Protein AF-A0A225DIJ4-F1 (afdb_monomer)

Mean predicted aligned error: 9.99 Å

Structure (mmCIF, N/CA/C/O backbone):
data_AF-A0A225DIJ4-F1
#
_entry.id   AF-A0A225DIJ4-F1
#
loop_
_atom_site.group_PDB
_atom_site.id
_atom_site.type_symbol
_atom_site.label_atom_id
_atom_site.label_alt_id
_atom_site.label_comp_id
_atom_site.label_asym_id
_atom_site.label_entity_id
_atom_site.label_seq_id
_atom_site.pdbx_PDB_ins_code
_atom_site.Cartn_x
_atom_site.Cartn_y
_atom_site.Cartn_z
_atom_site.occupancy
_atom_site.B_iso_or_equiv
_atom_site.auth_seq_id
_atom_site.auth_comp_id
_atom_site.auth_asym_id
_atom_site.auth_atom_id
_atom_site.pdbx_PDB_model_num
ATOM 1 N N . MET A 1 1 ? -0.115 8.334 0.241 1.00 69.38 1 MET A N 1
ATOM 2 C CA . MET A 1 1 ? -0.322 7.768 -1.121 1.00 69.38 1 MET A CA 1
ATOM 3 C C . MET A 1 1 ? 0.561 8.383 -2.209 1.00 69.38 1 MET A C 1
ATOM 5 O O . MET A 1 1 ? 1.193 7.617 -2.922 1.00 69.38 1 MET A O 1
ATOM 9 N N . THR A 1 2 ? 0.659 9.712 -2.349 1.00 70.44 2 THR A N 1
ATOM 10 C CA . THR A 1 2 ? 1.468 10.355 -3.415 1.00 70.44 2 THR A CA 1
ATOM 11 C C . THR A 1 2 ? 2.933 9.894 -3.438 1.00 70.44 2 THR A C 1
ATOM 13 O O . THR A 1 2 ? 3.443 9.556 -4.499 1.00 70.44 2 THR A O 1
ATOM 16 N N . PHE A 1 3 ? 3.570 9.762 -2.268 1.00 78.56 3 PHE A N 1
ATOM 17 C CA . PHE A 1 3 ? 4.936 9.230 -2.146 1.00 78.56 3 PHE A CA 1
ATOM 18 C C . PHE A 1 3 ? 5.094 7.787 -2.645 1.00 78.56 3 PHE A C 1
ATOM 20 O O . PHE A 1 3 ? 6.152 7.402 -3.120 1.00 78.56 3 PHE A O 1
ATOM 27 N N . GLY A 1 4 ? 4.051 6.960 -2.545 1.00 75.00 4 GLY A N 1
ATOM 28 C CA . GLY A 1 4 ? 4.129 5.573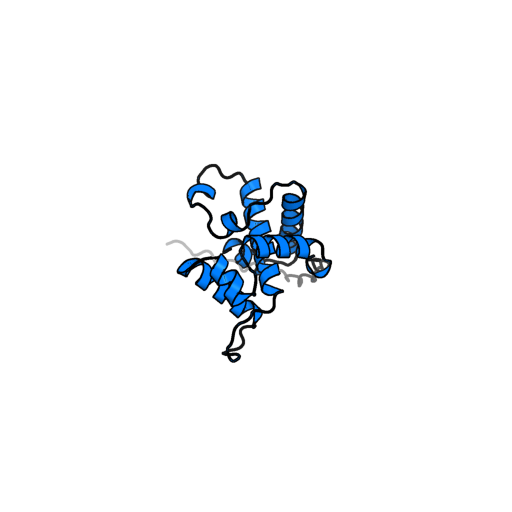 -3.003 1.00 75.00 4 GLY A CA 1
ATOM 29 C C . GLY A 1 4 ? 4.162 5.458 -4.521 1.00 75.00 4 GLY A C 1
ATOM 30 O O . GLY A 1 4 ? 4.883 4.622 -5.062 1.00 75.00 4 GLY A O 1
ATOM 31 N N . MET A 1 5 ? 3.414 6.341 -5.191 1.00 81.00 5 MET A N 1
ATOM 32 C CA . MET A 1 5 ? 3.376 6.439 -6.649 1.00 81.00 5 MET A CA 1
ATOM 33 C C . MET A 1 5 ? 4.689 6.963 -7.224 1.00 81.00 5 MET A C 1
ATOM 35 O O . MET A 1 5 ? 5.120 6.467 -8.257 1.00 81.00 5 MET A O 1
ATOM 39 N N . SER A 1 6 ? 5.356 7.916 -6.562 1.00 80.69 6 SER A N 1
ATOM 40 C CA . SER A 1 6 ? 6.659 8.400 -7.035 1.00 80.69 6 SER A CA 1
ATOM 41 C C . SER A 1 6 ? 7.716 7.297 -7.009 1.00 80.69 6 SER A C 1
ATOM 43 O O . SER A 1 6 ? 8.488 7.182 -7.951 1.00 80.69 6 SER A O 1
ATOM 45 N N . VAL A 1 7 ? 7.698 6.423 -5.995 1.00 84.06 7 VAL A N 1
ATOM 46 C CA . VAL A 1 7 ? 8.644 5.298 -5.915 1.00 84.06 7 VAL A CA 1
ATOM 47 C C . VAL A 1 7 ? 8.419 4.273 -7.036 1.00 84.06 7 VAL A C 1
ATOM 49 O O . VAL A 1 7 ? 9.374 3.634 -7.454 1.00 84.06 7 VAL A O 1
ATOM 52 N N . LEU A 1 8 ? 7.208 4.136 -7.597 1.00 86.38 8 LEU A N 1
ATOM 53 C CA . LEU A 1 8 ? 6.994 3.260 -8.764 1.00 86.38 8 LEU A CA 1
ATOM 54 C C . LEU A 1 8 ? 7.766 3.711 -10.013 1.00 86.38 8 LEU A C 1
ATOM 56 O O . LEU A 1 8 ? 8.046 2.883 -10.876 1.00 86.38 8 LEU A O 1
ATOM 60 N N . ALA A 1 9 ? 8.085 5.003 -10.121 1.00 86.31 9 ALA A N 1
ATOM 61 C CA . ALA A 1 9 ? 8.862 5.549 -11.231 1.00 86.31 9 ALA A CA 1
ATOM 62 C C . ALA A 1 9 ? 10.381 5.383 -11.036 1.00 86.31 9 ALA A C 1
ATOM 64 O O . ALA A 1 9 ? 11.154 5.688 -11.943 1.00 86.31 9 ALA A O 1
ATOM 65 N N . GLU A 1 10 ? 10.813 4.909 -9.866 1.00 88.25 10 GLU A N 1
ATOM 66 C CA . GLU A 1 10 ? 12.220 4.711 -9.542 1.00 88.25 10 GLU A CA 1
ATOM 67 C C . GLU A 1 10 ? 12.754 3.379 -10.073 1.00 88.25 10 GLU A C 1
ATOM 69 O O . GLU A 1 10 ? 12.011 2.464 -10.436 1.00 88.25 10 GLU A O 1
ATOM 74 N N . THR A 1 11 ? 14.079 3.242 -10.058 1.00 87.88 11 THR A N 1
ATOM 75 C CA . THR A 1 11 ? 14.750 1.981 -10.406 1.00 87.88 11 THR A CA 1
ATOM 76 C C . THR A 1 11 ? 14.284 0.815 -9.526 1.00 87.88 11 THR A C 1
ATOM 78 O O . THR A 1 11 ? 13.954 0.994 -8.350 1.00 87.88 11 THR A O 1
ATOM 81 N N . GLU A 1 12 ? 14.336 -0.412 -10.056 1.00 88.19 12 GLU A N 1
ATOM 82 C CA . GLU A 1 12 ? 13.977 -1.628 -9.307 1.00 88.19 12 GLU A CA 1
ATOM 83 C C . GLU A 1 12 ? 14.753 -1.772 -7.989 1.00 88.19 12 GLU A C 1
ATOM 85 O O . GLU A 1 12 ? 14.212 -2.267 -7.002 1.00 88.19 12 GLU A O 1
ATOM 90 N N . LEU A 1 13 ? 16.006 -1.301 -7.951 1.00 87.81 13 LEU A N 1
ATOM 91 C CA . LEU A 1 13 ? 16.837 -1.288 -6.747 1.00 87.81 13 LEU A CA 1
ATOM 92 C C . LEU A 1 13 ? 16.225 -0.407 -5.648 1.00 87.81 13 LEU A C 1
ATOM 94 O O . LEU A 1 13 ? 16.124 -0.830 -4.497 1.00 87.81 13 LEU A O 1
ATOM 98 N N . ILE A 1 14 ? 15.790 0.803 -6.005 1.00 88.69 14 ILE A N 1
ATOM 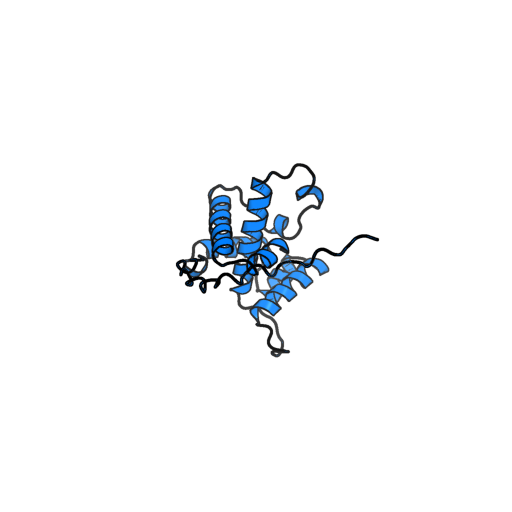99 C CA . ILE A 1 14 ? 15.166 1.742 -5.066 1.00 88.69 14 ILE A CA 1
ATOM 100 C C . ILE A 1 14 ? 13.814 1.196 -4.598 1.00 88.69 14 ILE A C 1
ATOM 102 O O . ILE A 1 14 ? 13.508 1.258 -3.406 1.00 88.69 14 ILE A O 1
ATOM 106 N N . GLN A 1 15 ? 13.020 0.615 -5.499 1.00 92.38 15 GLN A N 1
ATOM 107 C CA . GLN A 1 15 ? 11.747 -0.017 -5.136 1.00 92.38 15 GLN A CA 1
ATOM 108 C C . GLN A 1 15 ? 11.953 -1.198 -4.172 1.00 92.38 15 GLN A C 1
ATOM 110 O O . GLN A 1 15 ? 11.253 -1.313 -3.162 1.00 92.38 15 GLN A O 1
ATOM 115 N N . ALA A 1 16 ? 12.953 -2.047 -4.433 1.00 91.69 16 ALA A N 1
ATOM 116 C CA . ALA A 1 16 ? 13.297 -3.175 -3.572 1.00 91.69 16 ALA A CA 1
ATOM 117 C C . ALA A 1 16 ? 13.778 -2.736 -2.181 1.00 91.69 16 ALA A C 1
ATOM 119 O O . ALA A 1 16 ? 13.421 -3.368 -1.184 1.00 91.69 16 ALA A O 1
ATOM 120 N N . GLU A 1 17 ? 14.529 -1.636 -2.082 1.00 91.31 17 GLU A N 1
ATOM 121 C CA . GLU A 1 17 ? 14.937 -1.094 -0.783 1.00 91.31 17 GLU A CA 1
ATOM 122 C C . GLU A 1 17 ? 13.733 -0.588 0.026 1.00 91.31 17 GLU A C 1
ATOM 124 O O . GLU A 1 17 ? 13.615 -0.888 1.216 1.00 91.31 17 GLU A O 1
ATOM 129 N N . HIS A 1 18 ? 12.773 0.086 -0.613 1.00 92.69 18 HIS A N 1
ATOM 130 C CA . HIS A 1 18 ? 11.531 0.492 0.052 1.00 92.69 18 HIS A CA 1
ATOM 131 C C . HIS A 1 18 ? 10.676 -0.715 0.483 1.00 92.69 18 HIS A C 1
ATOM 133 O O . HIS A 1 18 ? 10.105 -0.695 1.577 1.00 92.69 18 HIS A O 1
ATOM 139 N N . ASP A 1 19 ? 10.624 -1.798 -0.306 1.00 93.56 19 ASP A N 1
ATOM 140 C CA . ASP A 1 19 ? 9.983 -3.061 0.101 1.00 93.56 19 ASP A CA 1
ATOM 141 C C . ASP A 1 19 ? 10.661 -3.660 1.349 1.00 93.56 19 ASP A C 1
ATOM 143 O O . ASP A 1 19 ? 9.983 -4.050 2.309 1.00 93.56 19 ASP A O 1
ATOM 147 N N . ARG A 1 20 ? 12.001 -3.667 1.387 1.00 93.75 20 ARG A N 1
ATOM 148 C CA . ARG A 1 20 ? 12.788 -4.137 2.538 1.00 93.75 20 ARG A CA 1
ATOM 149 C C . ARG A 1 20 ? 12.516 -3.300 3.790 1.00 93.75 20 ARG A C 1
ATOM 151 O O . ARG A 1 20 ? 12.257 -3.870 4.855 1.00 93.75 20 ARG A O 1
ATOM 158 N N . LEU A 1 21 ? 12.546 -1.972 3.669 1.00 93.56 21 LEU A N 1
ATOM 159 C CA . LEU A 1 21 ? 12.304 -1.036 4.770 1.00 93.56 21 LEU A CA 1
ATOM 160 C C . LEU A 1 21 ? 10.880 -1.154 5.312 1.00 93.56 21 LEU A C 1
ATOM 162 O O . LEU A 1 21 ? 10.701 -1.277 6.522 1.00 93.56 21 LEU A O 1
ATOM 166 N N . CYS A 1 22 ? 9.867 -1.221 4.444 1.00 95.06 22 CYS A N 1
ATOM 167 C CA . CYS A 1 22 ? 8.477 -1.388 4.867 1.00 95.06 22 CYS A CA 1
ATOM 168 C C . CYS A 1 22 ? 8.311 -2.621 5.768 1.00 95.06 22 CYS A C 1
ATOM 170 O O . CYS A 1 22 ? 7.698 -2.554 6.835 1.00 95.06 22 CYS A O 1
ATOM 172 N N . ARG A 1 23 ? 8.906 -3.755 5.378 1.00 94.06 23 ARG A N 1
ATOM 173 C CA . ARG A 1 23 ? 8.861 -4.994 6.172 1.00 94.06 23 ARG A CA 1
ATOM 174 C C . ARG A 1 23 ? 9.588 -4.852 7.501 1.00 94.06 23 ARG A C 1
ATOM 176 O O . ARG A 1 23 ? 9.154 -5.449 8.484 1.00 94.06 23 ARG A O 1
ATOM 183 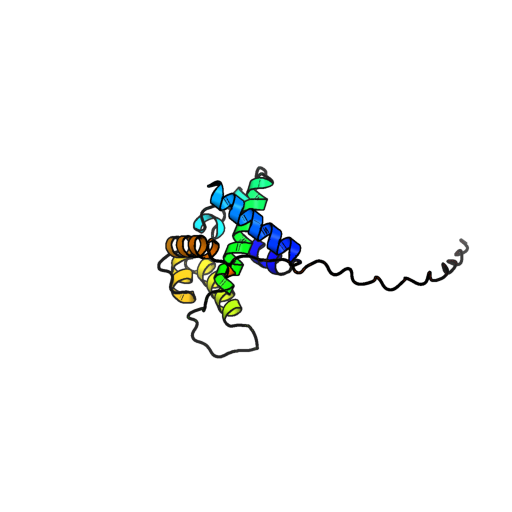N N . LEU A 1 24 ? 10.692 -4.109 7.531 1.00 92.88 24 LEU A N 1
ATOM 184 C CA . LEU A 1 24 ? 11.428 -3.834 8.759 1.00 92.88 24 LEU A CA 1
ATOM 185 C C . LEU A 1 24 ? 10.560 -3.042 9.743 1.00 92.88 24 LEU A C 1
ATOM 187 O O . LEU A 1 24 ? 10.409 -3.475 10.883 1.00 92.88 24 LEU A O 1
ATOM 191 N N . PHE A 1 25 ? 9.923 -1.959 9.290 1.00 92.56 25 PHE A N 1
ATOM 192 C CA . PHE A 1 25 ? 9.038 -1.142 10.124 1.00 92.56 25 PHE A CA 1
ATOM 193 C C . PHE A 1 25 ? 7.835 -1.931 10.650 1.00 92.56 25 PHE A C 1
ATOM 195 O O . PHE A 1 25 ? 7.550 -1.879 11.847 1.00 92.56 25 PHE A O 1
ATOM 202 N N . VAL A 1 26 ? 7.184 -2.734 9.800 1.00 91.94 26 VAL A N 1
ATOM 203 C CA . VAL A 1 26 ? 6.077 -3.615 10.220 1.00 91.94 26 VAL A CA 1
ATOM 204 C C . VAL A 1 26 ? 6.541 -4.615 11.283 1.00 91.94 26 VAL A C 1
ATOM 206 O O . VAL A 1 26 ? 5.890 -4.760 12.314 1.00 91.94 26 VAL A O 1
ATOM 209 N N . LYS A 1 27 ? 7.691 -5.274 11.084 1.00 92.25 27 LYS A N 1
ATOM 210 C CA . LYS A 1 27 ? 8.238 -6.239 12.055 1.00 92.25 27 LYS A CA 1
ATOM 211 C C . LYS A 1 27 ? 8.627 -5.603 13.388 1.00 92.25 27 LYS A C 1
ATOM 213 O O . LYS A 1 27 ? 8.505 -6.255 14.417 1.00 92.25 27 LYS A O 1
ATOM 218 N N . GLN A 1 28 ? 9.107 -4.363 13.369 1.00 91.94 28 GLN A N 1
ATOM 219 C CA . GLN A 1 28 ? 9.488 -3.621 14.572 1.00 91.94 28 GLN A CA 1
ATOM 220 C C . GLN A 1 28 ? 8.288 -3.012 15.313 1.00 91.94 28 GLN A C 1
ATOM 222 O O . GLN A 1 28 ? 8.485 -2.396 16.355 1.00 91.94 28 GLN A O 1
ATOM 227 N N . GLY A 1 29 ? 7.062 -3.136 14.786 1.00 88.62 29 GLY A N 1
ATOM 228 C CA . GLY A 1 29 ? 5.890 -2.457 15.347 1.00 88.62 29 GLY A CA 1
ATOM 229 C C . GLY A 1 29 ? 5.930 -0.934 15.176 1.00 88.62 29 GLY A C 1
ATOM 230 O O . GLY A 1 29 ? 5.233 -0.220 15.885 1.00 88.62 29 GLY A O 1
ATOM 231 N N . LYS A 1 30 ? 6.751 -0.441 14.241 1.00 88.69 30 LYS A N 1
ATOM 232 C CA . LYS A 1 30 ? 6.922 0.982 13.908 1.00 88.69 30 LYS A CA 1
ATOM 233 C C . LYS A 1 30 ? 6.156 1.398 12.646 1.00 88.69 30 LYS A C 1
ATOM 235 O O . LYS A 1 30 ? 6.308 2.519 12.170 1.00 88.69 30 LYS A O 1
ATOM 240 N N . ALA A 1 31 ? 5.383 0.485 12.060 1.00 88.88 31 ALA A N 1
ATOM 241 C CA . ALA A 1 31 ? 4.509 0.814 10.944 1.00 88.88 31 ALA A CA 1
ATOM 242 C C . ALA A 1 31 ? 3.427 1.809 11.386 1.00 88.88 31 ALA A C 1
ATOM 244 O O . ALA A 1 31 ? 2.916 1.745 12.504 1.00 88.88 31 ALA A O 1
ATOM 245 N N . VAL A 1 32 ? 3.090 2.729 10.490 1.00 89.62 32 VAL A N 1
ATOM 246 C CA . VAL A 1 32 ? 2.039 3.720 10.701 1.00 89.62 32 VAL A CA 1
ATOM 247 C C . VAL A 1 32 ? 0.727 3.078 10.274 1.00 89.62 32 VAL A C 1
ATOM 249 O O . VAL A 1 32 ? 0.677 2.404 9.247 1.00 89.62 32 VAL A O 1
ATOM 252 N N . ARG A 1 33 ? -0.342 3.291 11.049 1.00 91.69 33 ARG A N 1
ATOM 253 C CA . ARG A 1 33 ? -1.672 2.789 10.684 1.00 91.69 33 ARG A CA 1
ATOM 254 C C . ARG A 1 33 ? -2.077 3.319 9.312 1.00 91.69 33 ARG A C 1
ATOM 256 O O . ARG A 1 33 ? -1.911 4.507 9.029 1.00 91.69 33 ARG A O 1
ATOM 263 N N . LEU A 1 34 ? -2.657 2.465 8.477 1.00 93.62 34 LEU A N 1
ATOM 264 C CA . LEU A 1 34 ? -3.044 2.841 7.122 1.00 93.62 34 LEU A CA 1
ATOM 265 C C . LEU A 1 34 ? -4.033 4.014 7.103 1.00 93.62 34 LEU A C 1
ATOM 267 O O . LEU A 1 34 ? -3.914 4.892 6.253 1.00 93.62 34 LEU A O 1
ATOM 271 N N . SER A 1 35 ? -4.954 4.084 8.065 1.00 91.50 35 SER A N 1
ATOM 272 C CA . SER A 1 35 ? -5.871 5.220 8.220 1.00 91.50 35 SER A CA 1
ATOM 273 C C . SER A 1 35 ? -5.139 6.564 8.352 1.00 91.50 35 SER A C 1
ATOM 275 O O . SER A 1 35 ? -5.554 7.550 7.746 1.00 91.50 35 SER A O 1
ATOM 277 N N . VAL A 1 36 ? -4.002 6.589 9.055 1.00 89.19 36 VAL A N 1
ATOM 278 C CA . VAL A 1 36 ? -3.136 7.772 9.189 1.00 89.19 36 VAL A CA 1
ATOM 279 C C . VAL A 1 36 ? -2.373 8.052 7.889 1.00 89.19 36 VAL A C 1
ATOM 281 O O . VAL A 1 36 ? -2.226 9.204 7.502 1.00 89.19 36 VAL A O 1
ATOM 284 N N . LEU A 1 37 ? -1.917 7.023 7.166 1.00 88.56 37 LEU A N 1
ATOM 285 C CA . LEU A 1 37 ? -1.236 7.196 5.869 1.00 88.56 37 LEU A CA 1
ATOM 286 C C . LEU A 1 37 ? -2.162 7.707 4.751 1.00 88.56 37 LEU A C 1
ATOM 288 O O . LEU A 1 37 ? -1.694 8.354 3.805 1.00 88.56 37 LEU A O 1
ATOM 292 N N . LEU A 1 38 ? -3.451 7.366 4.819 1.00 90.44 38 LEU A N 1
ATOM 293 C CA . LEU A 1 38 ? -4.475 7.792 3.865 1.00 90.44 38 LEU A CA 1
ATOM 294 C C . LEU A 1 38 ? -4.960 9.220 4.143 1.00 90.44 38 LEU A C 1
ATOM 296 O O . LEU A 1 38 ? -5.192 9.975 3.197 1.00 90.44 38 LEU A O 1
ATOM 300 N N . THR A 1 39 ? -5.020 9.613 5.416 1.00 86.56 39 THR A N 1
ATOM 301 C CA . THR A 1 39 ? -5.370 10.973 5.848 1.00 86.56 39 THR A CA 1
ATOM 302 C C . THR A 1 39 ? -4.254 11.547 6.723 1.00 86.56 39 THR A C 1
ATOM 304 O O . THR A 1 39 ? -4.437 11.693 7.933 1.00 86.56 39 THR A O 1
ATOM 307 N N . PRO A 1 40 ? -3.072 11.834 6.150 1.00 75.94 40 PRO A N 1
ATOM 308 C CA . PRO A 1 40 ? -1.976 12.350 6.945 1.00 75.94 40 PRO A CA 1
ATOM 309 C C . PRO A 1 40 ? -2.318 13.754 7.441 1.00 75.94 40 PRO A C 1
ATOM 311 O O . PRO A 1 40 ? -2.736 14.614 6.663 1.00 75.94 40 PRO A O 1
ATOM 314 N N . ASP A 1 41 ? -2.125 13.973 8.738 1.00 76.12 41 ASP A N 1
ATOM 315 C CA . ASP A 1 41 ? -2.148 15.308 9.329 1.00 76.12 41 ASP A CA 1
ATOM 316 C C . ASP A 1 41 ? -1.096 16.177 8.610 1.00 76.12 41 ASP A C 1
ATOM 318 O O . ASP A 1 41 ? 0.039 15.717 8.443 1.00 76.12 41 ASP A O 1
ATOM 322 N N . PRO A 1 42 ? -1.419 17.406 8.164 1.00 70.62 42 PRO A N 1
ATOM 323 C CA . PRO A 1 42 ? -0.422 18.340 7.642 1.00 70.62 42 PRO A CA 1
ATOM 324 C C . PRO A 1 42 ? 0.807 18.483 8.556 1.00 70.62 42 PRO A C 1
ATOM 326 O O . PRO A 1 42 ? 1.933 18.539 8.060 1.00 70.62 42 PRO A O 1
ATOM 329 N N . GLY A 1 43 ? 0.602 18.435 9.877 1.00 70.62 43 GLY A N 1
ATOM 330 C CA . GLY A 1 43 ? 1.652 18.486 10.894 1.00 70.62 43 GLY A CA 1
ATOM 331 C C . GLY A 1 43 ? 2.563 17.255 10.935 1.00 70.62 43 GLY A C 1
ATOM 332 O O . GLY A 1 43 ? 3.674 17.338 11.453 1.00 70.62 43 GLY A O 1
ATOM 333 N N . LEU A 1 44 ? 2.156 16.123 10.341 1.00 70.25 44 LEU A N 1
ATOM 334 C CA . LEU A 1 44 ? 2.984 14.912 10.241 1.00 70.25 44 LEU A CA 1
ATOM 335 C C . LEU A 1 44 ? 4.279 15.163 9.449 1.00 70.25 44 LEU A C 1
ATOM 337 O O . LEU A 1 44 ? 5.274 14.470 9.657 1.00 70.25 44 LEU A O 1
ATOM 341 N N . PHE A 1 45 ? 4.258 16.156 8.555 1.00 69.25 45 PHE A N 1
ATOM 342 C CA . PHE A 1 45 ? 5.378 16.552 7.699 1.00 69.25 45 PHE A CA 1
ATOM 343 C C . PHE A 1 45 ? 5.986 17.903 8.093 1.00 69.25 45 PHE A C 1
ATOM 345 O O . PHE A 1 45 ? 6.866 18.411 7.395 1.00 69.25 45 PHE A O 1
ATOM 352 N N . GLU A 1 46 ? 5.511 18.509 9.183 1.00 65.50 46 GLU A N 1
ATOM 353 C CA . GLU A 1 46 ? 6.071 19.758 9.679 1.00 65.50 46 GLU A CA 1
ATOM 354 C C . GLU A 1 46 ? 7.403 19.539 10.410 1.00 65.50 46 GLU A C 1
ATOM 356 O O . GLU A 1 46 ? 7.822 18.429 10.747 1.00 65.50 46 GLU A O 1
ATOM 361 N N . LYS A 1 47 ? 8.100 20.659 10.611 1.00 47.78 47 LYS A N 1
ATOM 362 C CA . LYS A 1 47 ? 9.458 20.787 11.144 1.00 47.78 47 LYS A CA 1
ATOM 363 C C . LYS A 1 47 ? 9.628 20.001 12.457 1.00 47.78 47 LYS A C 1
ATOM 365 O O . LYS A 1 47 ? 9.332 20.509 13.533 1.00 47.78 47 LYS A O 1
ATOM 370 N N . GLY A 1 48 ? 10.127 18.770 12.358 1.00 55.28 48 GLY A N 1
ATOM 371 C CA . GLY A 1 48 ? 10.264 17.844 13.489 1.00 55.28 48 GLY A CA 1
ATOM 372 C C . GLY A 1 48 ? 10.093 16.367 13.123 1.00 55.28 48 GLY A C 1
ATOM 373 O O . GLY A 1 48 ? 10.488 15.507 13.909 1.00 55.28 48 GLY A O 1
ATOM 374 N N . SER A 1 49 ? 9.565 16.053 11.934 1.00 64.94 49 SER A N 1
ATOM 375 C CA . SER A 1 49 ? 9.559 14.684 11.407 1.00 64.94 49 SER A CA 1
ATOM 376 C C . SER A 1 49 ? 10.990 14.148 11.280 1.00 64.94 49 SER A C 1
ATOM 378 O O . SER A 1 49 ? 11.815 14.743 10.586 1.00 64.94 49 SER A O 1
ATOM 380 N N . THR A 1 50 ? 11.297 13.031 11.942 1.00 74.88 50 THR A N 1
ATOM 381 C CA . THR A 1 50 ? 12.609 12.383 11.821 1.00 74.88 50 THR A CA 1
ATOM 382 C C . THR A 1 50 ? 12.769 11.740 10.443 1.00 74.88 50 THR A C 1
ATOM 384 O O . THR A 1 50 ? 11.793 11.271 9.851 1.00 74.88 50 THR A O 1
ATOM 387 N N . ASP A 1 51 ? 14.008 11.645 9.953 1.00 81.06 51 ASP A N 1
ATOM 388 C CA . ASP A 1 51 ? 14.321 10.929 8.705 1.00 81.06 51 ASP A CA 1
ATOM 389 C C . ASP A 1 51 ? 13.796 9.483 8.731 1.00 81.06 51 ASP A C 1
ATOM 391 O O . ASP A 1 51 ? 13.330 8.957 7.720 1.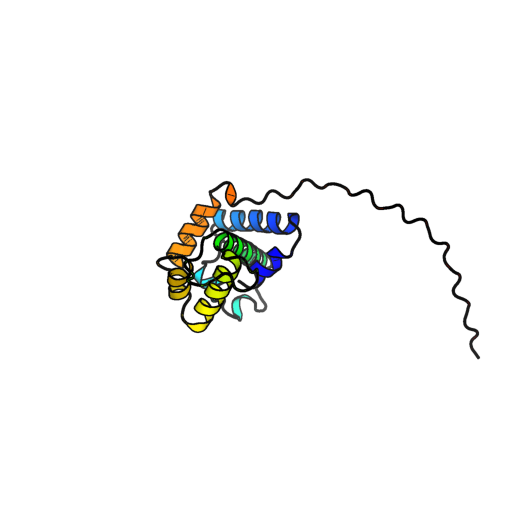00 81.06 51 ASP A O 1
ATOM 395 N N . GLU A 1 52 ? 13.803 8.851 9.911 1.00 82.81 52 GLU A N 1
ATOM 396 C CA . GLU A 1 52 ? 13.251 7.512 10.126 1.00 82.81 52 GLU A CA 1
ATOM 397 C C . GLU A 1 52 ? 11.733 7.464 9.889 1.00 82.81 52 GLU A C 1
ATOM 399 O O . GLU A 1 52 ? 11.255 6.570 9.187 1.00 82.81 52 GLU A O 1
ATOM 404 N N . LEU A 1 53 ? 10.973 8.428 10.428 1.00 82.19 53 LEU A N 1
ATOM 405 C CA . LEU A 1 53 ? 9.524 8.503 10.225 1.00 82.19 53 LEU A CA 1
ATOM 406 C C . LEU A 1 53 ? 9.199 8.695 8.742 1.00 82.19 53 LEU A C 1
ATOM 408 O O . LEU A 1 53 ? 8.357 7.980 8.196 1.00 82.19 53 LEU A O 1
ATOM 412 N N . MET A 1 54 ? 9.903 9.612 8.077 1.00 84.25 54 MET A N 1
ATOM 413 C CA . MET A 1 54 ? 9.708 9.878 6.652 1.00 84.25 54 MET A CA 1
ATOM 414 C C . MET A 1 54 ? 10.046 8.662 5.792 1.00 84.25 54 MET A C 1
ATOM 416 O O . MET A 1 54 ? 9.249 8.282 4.932 1.00 84.25 54 MET A O 1
ATOM 420 N N . SER A 1 55 ? 11.167 7.993 6.067 1.00 85.62 55 SER A N 1
ATOM 421 C CA . SER A 1 55 ? 11.540 6.745 5.396 1.00 85.62 55 SER A CA 1
ATOM 422 C C . SER A 1 55 ? 10.463 5.667 5.572 1.00 85.62 55 SER A C 1
ATOM 424 O O . SER A 1 55 ? 10.052 5.028 4.600 1.00 85.62 55 SER A O 1
ATOM 426 N N . GLY A 1 56 ? 9.923 5.523 6.786 1.00 88.62 56 GLY A N 1
ATOM 427 C CA . GLY A 1 56 ? 8.826 4.605 7.076 1.00 88.62 56 GLY A CA 1
ATOM 428 C C . GLY A 1 56 ? 7.542 4.935 6.317 1.00 88.62 56 GLY A C 1
ATOM 429 O O . GLY A 1 56 ? 6.908 4.024 5.781 1.00 88.62 56 GLY A O 1
ATOM 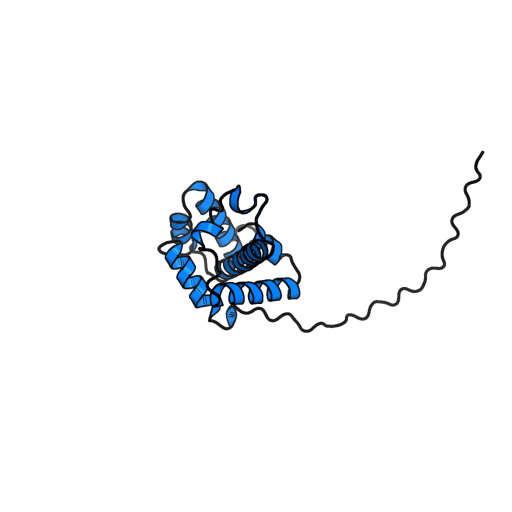430 N N . VAL A 1 57 ? 7.163 6.212 6.232 1.00 88.94 57 VAL A N 1
ATOM 431 C CA . VAL A 1 57 ? 5.966 6.670 5.506 1.00 88.94 57 VAL A CA 1
ATOM 432 C C . VAL A 1 57 ? 6.099 6.440 4.001 1.00 88.94 57 VAL A C 1
ATOM 434 O O . VAL A 1 57 ? 5.151 5.957 3.373 1.00 88.94 57 VAL A O 1
ATOM 437 N N . VAL A 1 58 ? 7.257 6.747 3.411 1.00 89.94 58 VAL A N 1
ATOM 438 C CA . VAL A 1 58 ? 7.505 6.547 1.973 1.00 89.94 58 VAL A CA 1
ATOM 439 C C . VAL A 1 58 ? 7.527 5.054 1.638 1.00 89.94 58 VAL A C 1
ATOM 441 O O . VAL A 1 58 ? 6.824 4.623 0.722 1.00 89.94 58 VAL A O 1
ATOM 444 N N . ALA A 1 59 ? 8.242 4.244 2.425 1.00 92.88 59 ALA A N 1
ATOM 445 C CA . ALA A 1 59 ? 8.315 2.796 2.238 1.00 92.88 59 ALA A CA 1
ATOM 446 C C . ALA A 1 59 ? 6.938 2.121 2.336 1.00 92.88 59 ALA A C 1
ATOM 448 O O . ALA A 1 59 ? 6.569 1.321 1.472 1.00 92.88 59 ALA A O 1
ATOM 449 N N . GLN A 1 60 ? 6.142 2.477 3.349 1.00 93.94 60 GLN A N 1
ATOM 450 C CA . GLN A 1 60 ? 4.783 1.949 3.508 1.00 93.94 60 GLN A CA 1
ATOM 451 C C . GLN A 1 60 ? 3.844 2.434 2.402 1.00 93.94 60 GLN A C 1
ATOM 453 O O . GLN A 1 60 ? 3.085 1.634 1.857 1.00 93.94 60 GLN A O 1
ATOM 458 N N . SER A 1 61 ? 3.937 3.711 2.007 1.00 93.12 61 SER A N 1
ATOM 459 C CA . SER A 1 61 ? 3.155 4.259 0.891 1.00 93.12 61 SER A CA 1
ATOM 460 C C . SER A 1 61 ? 3.432 3.515 -0.417 1.00 93.12 61 SER A C 1
ATOM 462 O O . SER A 1 61 ? 2.503 3.223 -1.165 1.00 93.12 61 SER A O 1
ATOM 464 N N . HIS A 1 62 ? 4.693 3.189 -0.704 1.00 94.69 62 HIS A N 1
ATOM 465 C CA . HIS A 1 62 ? 5.050 2.398 -1.880 1.00 94.69 62 HIS A CA 1
ATOM 466 C C . HIS A 1 62 ? 4.499 0.969 -1.794 1.00 94.69 62 HIS A C 1
ATOM 468 O O . HIS A 1 62 ? 3.902 0.464 -2.746 1.00 94.69 62 HIS A O 1
ATOM 474 N N . SER A 1 63 ? 4.638 0.331 -0.629 1.00 95.81 63 SER A N 1
ATOM 475 C CA . SER A 1 63 ? 4.147 -1.029 -0.413 1.00 95.81 63 SER A CA 1
ATOM 476 C C . SER A 1 63 ? 2.631 -1.149 -0.589 1.00 95.81 63 SER A C 1
ATOM 478 O O . SER A 1 63 ? 2.171 -2.077 -1.257 1.00 95.81 63 SER A O 1
ATOM 480 N N . ILE A 1 64 ? 1.851 -0.206 -0.047 1.00 95.69 64 ILE A N 1
ATOM 481 C CA . ILE A 1 64 ? 0.391 -0.247 -0.178 1.00 95.69 64 ILE A CA 1
ATOM 482 C C . ILE A 1 64 ? -0.054 0.007 -1.620 1.00 95.69 64 ILE A C 1
ATOM 484 O O . ILE A 1 64 ? -0.950 -0.671 -2.111 1.00 95.69 64 ILE A O 1
ATOM 488 N N . VAL A 1 65 ? 0.614 0.913 -2.340 1.00 95.50 65 VAL A N 1
ATOM 489 C CA . VAL A 1 65 ? 0.354 1.146 -3.767 1.00 95.50 65 VAL A CA 1
ATOM 490 C C . VAL A 1 65 ? 0.558 -0.143 -4.568 1.00 95.50 65 VAL A C 1
ATOM 492 O O . VAL A 1 65 ? -0.324 -0.531 -5.332 1.00 95.50 65 VAL A O 1
ATOM 495 N N . ARG A 1 66 ? 1.665 -0.860 -4.343 1.00 96.00 66 ARG A N 1
ATOM 496 C CA . ARG A 1 66 ? 1.910 -2.158 -4.993 1.00 96.00 66 ARG A CA 1
ATOM 497 C C . ARG A 1 66 ? 0.864 -3.206 -4.630 1.00 96.00 66 ARG A C 1
ATOM 499 O O . ARG A 1 66 ? 0.438 -3.964 -5.496 1.00 96.00 66 ARG A O 1
ATOM 506 N N . PHE A 1 67 ? 0.447 -3.250 -3.367 1.00 96.81 67 PHE A N 1
ATOM 507 C CA . PHE A 1 67 ? -0.601 -4.164 -2.927 1.00 96.81 67 PHE A CA 1
ATOM 508 C C . PHE A 1 67 ? -1.920 -3.917 -3.662 1.00 96.81 67 PHE A C 1
ATOM 510 O O . PHE A 1 67 ? -2.518 -4.879 -4.142 1.00 96.81 67 PHE A O 1
ATOM 517 N N . LEU A 1 68 ? -2.338 -2.653 -3.792 1.00 95.94 68 LEU A N 1
ATOM 518 C CA . LEU A 1 68 ? -3.559 -2.271 -4.505 1.00 95.94 68 LEU A CA 1
ATOM 519 C C . LEU A 1 68 ? -3.471 -2.592 -6.002 1.00 95.94 68 LEU A C 1
ATOM 521 O O . LEU A 1 68 ? -4.418 -3.141 -6.553 1.00 95.94 68 LEU A O 1
ATOM 525 N N . LEU A 1 69 ? -2.323 -2.342 -6.640 1.00 94.81 69 LEU A N 1
ATOM 526 C CA . LEU A 1 69 ? -2.100 -2.700 -8.048 1.00 94.81 69 LEU A CA 1
ATOM 527 C C . LEU A 1 69 ? -2.140 -4.215 -8.299 1.00 94.81 69 LEU A C 1
ATOM 529 O O . LEU A 1 69 ? -2.520 -4.652 -9.385 1.00 94.81 69 LEU A O 1
ATOM 533 N N . ALA A 1 70 ? -1.773 -5.016 -7.298 1.00 94.81 70 ALA A N 1
ATOM 534 C CA . ALA A 1 70 ? -1.876 -6.471 -7.351 1.00 94.81 70 ALA A CA 1
ATOM 535 C C . ALA A 1 70 ? -3.309 -6.994 -7.123 1.00 94.81 70 ALA A C 1
ATOM 537 O O . ALA A 1 70 ? -3.544 -8.190 -7.302 1.00 94.81 70 ALA A O 1
ATOM 538 N N . GLN A 1 71 ? -4.257 -6.144 -6.711 1.00 94.19 71 GLN A N 1
ATOM 539 C CA . GLN A 1 71 ? -5.660 -6.532 -6.570 1.00 94.19 71 GLN A CA 1
ATOM 540 C C . GLN A 1 71 ? -6.406 -6.407 -7.899 1.00 94.19 71 GLN A C 1
ATOM 542 O O . GLN A 1 71 ? -6.048 -5.618 -8.770 1.00 94.19 71 GLN A O 1
ATOM 547 N N . THR A 1 72 ? -7.494 -7.166 -8.034 1.00 92.56 72 THR A N 1
ATOM 548 C CA . THR A 1 72 ? -8.454 -6.979 -9.127 1.00 92.56 72 THR A CA 1
ATOM 549 C C . THR A 1 72 ? -9.545 -6.014 -8.667 1.00 92.56 72 THR A C 1
ATOM 551 O O . THR A 1 72 ? -10.283 -6.353 -7.742 1.00 92.56 72 THR A O 1
ATOM 554 N N . PRO A 1 73 ? -9.667 -4.819 -9.265 1.00 93.25 73 PRO A N 1
ATOM 555 C CA . PRO A 1 73 ? -10.696 -3.876 -8.861 1.00 93.25 73 PRO A CA 1
ATOM 556 C C . PRO A 1 73 ? -12.075 -4.276 -9.401 1.00 93.25 73 PRO A C 1
ATOM 558 O O . PRO A 1 73 ? -12.215 -4.736 -10.533 1.00 93.25 73 PRO A O 1
ATOM 561 N N . HIS A 1 74 ? -13.116 -4.032 -8.611 1.00 92.19 74 HIS A N 1
ATOM 562 C CA . HIS A 1 74 ? -14.525 -4.266 -8.933 1.00 92.19 74 HIS A CA 1
ATOM 563 C C . HIS A 1 74 ? -15.137 -3.090 -9.711 1.00 92.19 74 HIS A C 1
ATOM 565 O O . HIS A 1 74 ? -16.233 -2.616 -9.417 1.00 92.19 74 HIS A O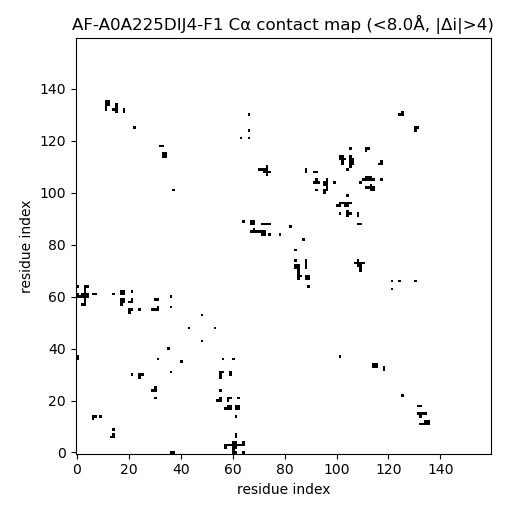 1
ATOM 571 N N . LEU A 1 75 ? -14.418 -2.586 -10.713 1.00 84.81 75 LEU A N 1
ATOM 572 C CA . LEU A 1 75 ? -14.901 -1.486 -11.540 1.00 84.81 75 LEU A CA 1
ATOM 573 C C . LEU A 1 75 ? -15.686 -2.023 -12.735 1.00 84.81 75 LEU A C 1
ATOM 575 O O . LEU A 1 75 ? -15.169 -2.778 -13.556 1.00 84.81 75 LEU A O 1
ATOM 579 N N . SER A 1 76 ? -16.933 -1.575 -12.868 1.00 70.25 76 SER A N 1
ATOM 580 C CA . SER A 1 76 ? -17.722 -1.796 -14.080 1.00 70.25 76 SER A CA 1
ATOM 581 C C . SER A 1 76 ? -17.337 -0.745 -15.120 1.00 70.25 76 SER A C 1
ATOM 583 O O . SER A 1 76 ? -17.589 0.441 -14.929 1.00 70.25 76 SER A O 1
ATOM 585 N N . GLY A 1 77 ? -16.705 -1.148 -16.221 1.00 65.81 77 GLY A N 1
ATOM 586 C CA . GLY A 1 77 ? -16.473 -0.237 -17.341 1.00 65.81 77 GLY A CA 1
ATOM 587 C C . GLY A 1 77 ? -15.529 -0.789 -18.398 1.00 65.81 77 GLY A C 1
ATOM 588 O O . GLY A 1 77 ? -14.475 -1.331 -18.064 1.00 65.81 77 GLY A O 1
ATOM 589 N N . SER A 1 78 ? -15.905 -0.584 -19.662 1.00 58.03 78 SER A N 1
ATOM 590 C CA . SER A 1 78 ? -15.125 -0.956 -20.845 1.00 58.03 78 SER A CA 1
ATOM 591 C C . SER A 1 78 ? -13.708 -0.380 -20.801 1.00 58.03 78 SER A C 1
ATOM 593 O O . SER A 1 78 ? -13.464 0.656 -20.178 1.00 58.03 78 SER A O 1
ATOM 595 N N . ASP A 1 79 ? -12.779 -1.082 -21.443 1.00 64.50 79 ASP A N 1
ATOM 596 C CA . ASP A 1 79 ? -11.366 -0.730 -21.539 1.00 64.50 79 ASP A CA 1
ATOM 597 C C . ASP A 1 79 ? -11.191 0.557 -22.367 1.00 64.50 79 ASP A C 1
ATOM 599 O O . ASP A 1 79 ? -11.045 0.544 -23.588 1.00 64.50 79 ASP A O 1
ATOM 603 N N . ASN A 1 80 ? -11.327 1.705 -21.705 1.00 58.00 80 ASN A N 1
ATOM 604 C CA . ASN A 1 80 ? -11.271 3.016 -22.338 1.00 58.00 80 ASN A CA 1
ATOM 605 C C . ASN A 1 80 ? -9.817 3.509 -22.365 1.00 58.00 80 ASN A C 1
ATOM 607 O O . ASN A 1 80 ? -9.391 4.245 -21.478 1.00 58.00 80 ASN A O 1
ATOM 611 N N . GLY A 1 81 ? -9.066 3.122 -23.399 1.00 62.69 81 GLY A N 1
ATOM 612 C CA . GLY A 1 81 ? -7.840 3.832 -23.789 1.00 62.69 81 GLY A CA 1
ATOM 613 C C . GLY A 1 81 ? -6.509 3.271 -23.280 1.00 62.69 81 GLY A C 1
ATOM 614 O O . GLY A 1 81 ? -5.551 4.030 -23.178 1.00 62.69 81 GLY A O 1
ATOM 615 N N . GLY A 1 82 ? -6.418 1.968 -22.989 1.00 76.50 82 GLY A N 1
ATOM 616 C CA . GLY A 1 82 ? -5.134 1.290 -22.744 1.00 76.50 82 GLY A CA 1
ATOM 617 C C . GLY A 1 82 ? -4.540 1.475 -21.343 1.00 76.50 82 GLY A C 1
ATOM 618 O O . GLY A 1 82 ? -3.390 1.106 -21.117 1.00 76.50 82 GLY A O 1
ATOM 619 N N . ILE A 1 83 ? -5.308 2.025 -20.397 1.00 82.75 83 ILE A N 1
ATOM 620 C CA . ILE A 1 83 ? -4.938 2.066 -18.977 1.00 82.75 83 ILE A CA 1
ATOM 621 C C . ILE A 1 83 ? -5.341 0.736 -18.341 1.00 82.75 83 ILE A C 1
ATOM 623 O O . ILE A 1 83 ? -6.501 0.333 -18.446 1.00 82.75 83 ILE A O 1
ATOM 627 N N . SER A 1 84 ? -4.410 0.077 -17.646 1.00 88.38 84 SER A N 1
ATOM 628 C CA . SER A 1 84 ? -4.685 -1.230 -17.050 1.00 88.38 84 SER A CA 1
ATOM 629 C C . SER A 1 84 ? -5.847 -1.167 -16.041 1.00 88.38 84 SER A C 1
ATOM 631 O O . SER A 1 84 ? -6.048 -0.138 -15.379 1.00 88.38 84 SER A O 1
ATOM 633 N N . PRO A 1 85 ? -6.619 -2.259 -15.865 1.00 89.31 85 PRO A N 1
ATOM 634 C CA . PRO A 1 85 ? -7.668 -2.312 -14.851 1.00 89.31 85 PRO A CA 1
ATOM 635 C C . PRO A 1 85 ? -7.158 -1.944 -13.453 1.00 89.31 85 PRO A C 1
ATOM 637 O O . PRO A 1 85 ? -7.819 -1.176 -12.758 1.00 89.31 85 PRO A O 1
ATOM 640 N N . SER A 1 86 ? -5.968 -2.417 -13.073 1.00 91.06 86 SER A N 1
ATOM 641 C CA . SER A 1 86 ? -5.327 -2.113 -11.788 1.00 91.06 86 SER A CA 1
ATOM 642 C C . SER A 1 86 ? -5.057 -0.618 -11.599 1.00 91.06 86 SER A C 1
ATOM 644 O O . SER A 1 86 ? -5.379 -0.070 -10.544 1.00 91.06 86 SER A O 1
ATOM 646 N N . ASP A 1 87 ? -4.538 0.067 -12.622 1.00 90.81 87 ASP A N 1
ATOM 647 C CA . ASP A 1 87 ? -4.285 1.513 -12.556 1.00 90.81 87 ASP A CA 1
ATOM 648 C C . ASP A 1 87 ? -5.595 2.297 -12.417 1.00 90.81 87 ASP A C 1
ATOM 650 O O . ASP A 1 87 ? -5.697 3.217 -11.602 1.00 90.81 87 ASP A O 1
ATOM 654 N N . ARG A 1 88 ? -6.640 1.892 -13.153 1.00 91.19 88 ARG A N 1
ATOM 655 C CA . ARG A 1 88 ? -7.989 2.467 -13.013 1.00 91.19 88 ARG A CA 1
ATOM 656 C C . ARG A 1 88 ? -8.535 2.267 -11.602 1.00 91.19 88 ARG A C 1
ATOM 658 O O . ARG A 1 88 ? -9.097 3.203 -11.037 1.00 91.19 88 ARG A O 1
ATOM 665 N N . GLY A 1 89 ? -8.344 1.076 -11.033 1.00 94.19 89 GLY A N 1
ATOM 666 C CA . GLY A 1 89 ? -8.676 0.761 -9.645 1.00 94.19 89 GLY A CA 1
ATOM 667 C C . GLY A 1 89 ? -7.996 1.714 -8.673 1.00 94.19 89 GLY A C 1
ATOM 668 O O . GLY A 1 89 ? -8.650 2.349 -7.848 1.00 94.19 89 GLY A O 1
ATOM 669 N N . LEU A 1 90 ? -6.682 1.879 -8.801 1.00 94.31 90 LEU A N 1
ATOM 670 C CA . LEU A 1 90 ? -5.920 2.752 -7.919 1.00 94.31 90 LEU A CA 1
ATOM 671 C C . LEU A 1 90 ? -6.381 4.212 -8.012 1.00 94.31 90 LEU A C 1
ATOM 673 O O . LEU A 1 90 ? -6.594 4.852 -6.983 1.00 94.31 90 LEU A O 1
ATOM 677 N N . LEU A 1 91 ? -6.589 4.727 -9.224 1.00 92.62 91 LEU A N 1
ATOM 678 C CA . LEU A 1 91 ? -7.084 6.089 -9.433 1.00 92.62 91 LEU A CA 1
ATOM 679 C C . LEU A 1 91 ? -8.496 6.283 -8.864 1.00 92.62 91 LEU A C 1
ATOM 681 O O . LEU A 1 91 ? -8.746 7.283 -8.190 1.00 92.62 91 LEU A O 1
ATOM 685 N N . ALA A 1 92 ? -9.398 5.319 -9.076 1.00 93.50 92 ALA A N 1
ATOM 686 C CA . ALA A 1 92 ? -10.750 5.352 -8.522 1.00 93.50 92 ALA A CA 1
ATOM 687 C C . ALA A 1 92 ? -10.734 5.338 -6.987 1.00 93.50 92 ALA A C 1
ATOM 689 O O . ALA A 1 92 ? -11.442 6.124 -6.361 1.00 93.50 92 ALA A O 1
ATOM 690 N N . PHE A 1 93 ? -9.878 4.513 -6.377 1.00 95.25 93 PHE A N 1
ATOM 691 C CA . PHE A 1 93 ? -9.714 4.462 -4.924 1.00 95.25 93 PHE A CA 1
ATOM 692 C C . PHE A 1 93 ? -9.220 5.797 -4.357 1.00 95.25 93 PHE A C 1
ATOM 694 O O . PHE A 1 93 ? -9.772 6.301 -3.379 1.00 95.25 93 PHE A O 1
ATOM 701 N N . LEU A 1 94 ? -8.218 6.411 -4.994 1.00 93.12 94 LEU A N 1
ATOM 702 C CA . LEU A 1 94 ? -7.686 7.709 -4.574 1.00 93.12 94 LEU A CA 1
ATOM 703 C C . LEU A 1 94 ? -8.710 8.840 -4.720 1.00 93.12 94 LEU A C 1
ATOM 705 O O . LEU A 1 94 ? -8.773 9.717 -3.858 1.00 93.12 94 LEU A O 1
ATOM 709 N N . ALA A 1 95 ? -9.496 8.834 -5.798 1.00 92.06 95 ALA A N 1
ATOM 710 C CA . ALA A 1 95 ? -10.553 9.815 -6.014 1.00 92.06 95 ALA A CA 1
ATOM 711 C C . ALA A 1 95 ? -11.701 9.634 -5.007 1.00 92.06 95 ALA A C 1
ATOM 713 O O . ALA A 1 95 ? -12.108 10.597 -4.359 1.00 92.06 95 ALA A O 1
ATOM 714 N N . GLY A 1 96 ? -12.182 8.400 -4.826 1.00 92.12 96 GLY A N 1
ATOM 715 C CA . GLY A 1 96 ? -13.257 8.073 -3.887 1.00 92.12 96 GLY A CA 1
ATOM 716 C C . GLY A 1 96 ? -12.887 8.408 -2.444 1.00 92.12 96 GLY A C 1
ATOM 717 O O . GLY A 1 96 ? -13.647 9.085 -1.750 1.00 92.12 96 GLY A O 1
ATOM 718 N N . GLY A 1 97 ? -11.680 8.027 -2.021 1.00 91.81 97 GLY A N 1
ATOM 719 C CA . GLY A 1 97 ? -11.200 8.253 -0.662 1.00 91.81 97 GLY A CA 1
ATOM 720 C C . GLY A 1 97 ? -11.113 9.726 -0.269 1.00 91.81 97 GLY A C 1
ATOM 721 O O . GLY A 1 97 ? -11.475 10.082 0.848 1.00 91.81 97 GLY A O 1
ATOM 722 N N . LYS A 1 98 ? -10.705 10.593 -1.206 1.00 88.50 98 LYS A N 1
ATOM 723 C CA . LYS A 1 98 ? -10.647 12.049 -0.994 1.00 88.50 98 LYS A CA 1
ATOM 724 C C . LYS A 1 98 ? -12.019 12.725 -1.012 1.00 88.50 98 LYS A C 1
ATOM 726 O O . LYS A 1 98 ? -12.197 13.723 -0.324 1.00 88.50 98 LYS A O 1
ATOM 731 N N . ASN A 1 99 ? -12.956 12.216 -1.813 1.00 88.88 99 ASN A N 1
ATOM 732 C CA . ASN A 1 99 ? -14.243 12.877 -2.056 1.00 88.88 99 ASN A CA 1
ATOM 733 C C . ASN A 1 99 ? -15.373 12.398 -1.134 1.00 88.88 99 ASN A C 1
ATOM 735 O O . ASN A 1 99 ? -16.348 13.119 -0.952 1.00 88.88 99 ASN A O 1
ATOM 739 N N . THR A 1 100 ? -15.276 11.184 -0.589 1.00 87.69 100 THR A N 1
ATOM 740 C CA . THR A 1 100 ? -16.330 10.577 0.244 1.00 87.69 100 THR A CA 1
ATOM 741 C C . THR A 1 100 ? -15.759 10.010 1.534 1.00 87.69 100 THR A C 1
ATOM 743 O O . THR A 1 100 ? -15.840 10.654 2.575 1.00 87.69 100 THR A O 1
ATOM 746 N N . SER A 1 101 ? -15.184 8.809 1.482 1.00 94.12 101 SER A N 1
ATOM 747 C CA . SER A 1 101 ? -14.458 8.213 2.600 1.00 94.12 101 SER A CA 1
ATOM 748 C C . SER A 1 101 ? -13.542 7.095 2.108 1.00 94.12 101 SER A C 1
ATOM 750 O O . SER A 1 101 ? -13.811 6.451 1.088 1.00 94.12 101 SER A O 1
ATOM 752 N N . TRP A 1 102 ? -12.467 6.831 2.849 1.00 95.75 102 TRP A N 1
ATOM 753 C CA . TRP A 1 102 ? -11.545 5.742 2.530 1.00 95.75 102 TRP A CA 1
ATOM 754 C C . TRP A 1 102 ? -12.175 4.353 2.699 1.00 95.75 102 TRP A C 1
ATOM 756 O O . TRP A 1 102 ? -11.870 3.468 1.904 1.00 95.75 102 TRP A O 1
ATOM 766 N N . ASP A 1 103 ? -13.081 4.166 3.664 1.00 96.56 103 ASP A N 1
ATOM 767 C CA . ASP A 1 103 ? -13.809 2.902 3.851 1.00 96.56 103 ASP A CA 1
ATOM 768 C C . ASP A 1 103 ? -14.748 2.616 2.674 1.00 96.56 103 ASP A C 1
ATOM 770 O O . ASP A 1 103 ? -14.746 1.514 2.122 1.00 96.56 103 ASP A O 1
ATOM 774 N N . THR A 1 104 ? -15.507 3.626 2.236 1.00 95.69 104 THR A N 1
ATOM 775 C CA . THR A 1 104 ? -16.378 3.526 1.057 1.00 95.69 104 THR A CA 1
ATOM 776 C C . THR A 1 104 ? -15.559 3.186 -0.184 1.00 95.69 104 THR A C 1
ATOM 778 O O . THR A 1 104 ? -15.891 2.238 -0.891 1.00 95.69 104 THR A O 1
ATOM 781 N N . ALA A 1 105 ? -14.445 3.888 -0.411 1.00 95.69 105 ALA A N 1
ATOM 782 C CA . ALA A 1 105 ? -13.575 3.627 -1.553 1.00 95.69 105 ALA A CA 1
ATOM 783 C C . ALA A 1 105 ? -12.953 2.220 -1.512 1.00 95.69 105 ALA A C 1
ATOM 785 O O . ALA A 1 105 ? -12.896 1.541 -2.537 1.00 95.69 105 ALA A O 1
ATOM 786 N N . ALA A 1 106 ? -12.511 1.755 -0.339 1.00 96.62 106 ALA A N 1
ATOM 787 C CA . ALA A 1 106 ? -11.964 0.409 -0.157 1.00 96.62 106 ALA A CA 1
ATOM 788 C C . ALA A 1 106 ? -13.000 -0.674 -0.502 1.00 96.62 106 ALA A C 1
ATOM 790 O O . ALA A 1 106 ? -12.679 -1.656 -1.180 1.00 96.62 106 ALA A O 1
ATOM 791 N N . LYS A 1 107 ? -14.252 -0.457 -0.090 1.00 96.12 107 LYS A N 1
ATOM 792 C CA . LYS A 1 107 ? -15.375 -1.354 -0.359 1.00 96.12 107 LYS A CA 1
ATOM 793 C C . LYS A 1 107 ? -15.794 -1.360 -1.819 1.00 96.12 107 LYS A C 1
ATOM 795 O O . LYS A 1 107 ? -15.923 -2.428 -2.410 1.00 96.12 107 LYS A O 1
ATOM 800 N N . GLU A 1 108 ? -16.018 -0.194 -2.405 1.00 94.56 108 GLU A N 1
ATOM 801 C CA . GLU A 1 108 ? -16.546 -0.085 -3.766 1.00 94.56 108 GLU A CA 1
ATOM 802 C C . GLU A 1 108 ? -15.523 -0.517 -4.816 1.00 94.56 108 GLU A C 1
ATOM 804 O O . GLU A 1 108 ? -15.882 -1.187 -5.781 1.00 94.56 108 GLU A O 1
ATOM 809 N N . VAL A 1 109 ? -14.245 -0.180 -4.620 1.00 96.06 109 VAL A N 1
ATOM 810 C CA . VAL A 1 109 ? -13.207 -0.460 -5.617 1.00 96.06 109 VAL A CA 1
ATOM 811 C C . VAL A 1 109 ? -12.624 -1.858 -5.465 1.00 96.06 109 VAL A C 1
ATOM 813 O O . VAL A 1 109 ? -12.348 -2.494 -6.474 1.00 96.06 109 VAL A O 1
ATOM 816 N N . TYR A 1 110 ? -12.431 -2.352 -4.241 1.00 96.44 110 TYR A N 1
ATOM 817 C CA . TYR A 1 110 ? -11.716 -3.614 -4.002 1.00 96.44 110 TYR A CA 1
ATOM 818 C C . TYR A 1 110 ? -12.489 -4.623 -3.145 1.00 96.44 110 TYR A C 1
ATOM 820 O O . TYR A 1 110 ? -12.011 -5.732 -2.924 1.00 96.44 110 TYR A O 1
ATOM 828 N N . GLY A 1 111 ? -13.682 -4.275 -2.656 1.00 96.00 111 GLY A N 1
ATOM 829 C CA . GLY A 1 111 ? -14.508 -5.176 -1.851 1.00 96.00 111 GLY A CA 1
ATOM 830 C C . GLY A 1 111 ? -14.063 -5.345 -0.396 1.00 96.00 111 GLY A C 1
ATOM 831 O O . GLY A 1 111 ? -14.583 -6.233 0.277 1.00 96.00 111 GLY A O 1
ATOM 832 N N . PHE A 1 112 ? -13.132 -4.529 0.109 1.00 97.19 112 PHE A N 1
ATOM 833 C CA . PHE A 1 112 ? -12.739 -4.583 1.522 1.00 97.19 112 PHE A CA 1
ATOM 834 C C . PHE A 1 112 ? -13.833 -3.999 2.417 1.00 97.19 112 PHE A C 1
ATOM 836 O O . PHE A 1 112 ? -14.497 -3.032 2.056 1.00 97.19 112 PHE A O 1
ATOM 843 N N . THR A 1 113 ? -14.025 -4.566 3.606 1.00 95.50 113 THR A N 1
ATOM 844 C CA . THR A 1 113 ? -15.111 -4.115 4.500 1.00 95.50 113 THR A CA 1
ATOM 845 C C . THR A 1 113 ? -14.836 -2.723 5.078 1.00 95.50 113 THR A C 1
ATOM 847 O O . THR A 1 113 ? -15.767 -1.948 5.294 1.00 95.50 113 THR A O 1
ATOM 850 N N . SER A 1 114 ? -13.561 -2.418 5.318 1.00 96.69 114 SER A N 1
ATOM 851 C CA . SER A 1 114 ? -13.059 -1.155 5.860 1.00 96.69 114 SER A CA 1
ATOM 852 C C . SER A 1 114 ? -11.569 -0.985 5.532 1.00 96.69 114 SER A C 1
ATOM 854 O O . SER A 1 114 ? -10.917 -1.908 5.035 1.00 96.69 114 SER A O 1
ATOM 856 N N . VAL A 1 115 ? -11.003 0.176 5.857 1.00 96.75 115 VAL A N 1
ATOM 857 C CA . VAL A 1 115 ? -9.560 0.450 5.817 1.00 96.75 115 VAL A CA 1
ATOM 858 C C . VAL A 1 115 ? -8.791 -0.484 6.755 1.00 96.75 115 VAL A C 1
ATOM 860 O O . VAL A 1 115 ? -7.690 -0.902 6.409 1.00 96.75 115 VAL A O 1
ATOM 863 N N . ASP A 1 116 ? -9.369 -0.863 7.897 1.00 97.00 116 ASP A N 1
ATOM 864 C CA . ASP A 1 116 ? -8.752 -1.825 8.821 1.00 97.00 116 ASP A CA 1
ATOM 865 C C . ASP A 1 116 ? -8.692 -3.241 8.221 1.00 97.00 116 ASP A C 1
ATOM 867 O O . ASP A 1 116 ? -7.681 -3.933 8.361 1.00 97.00 116 ASP A O 1
ATOM 871 N N . ASP A 1 117 ? -9.742 -3.671 7.510 1.00 97.81 117 ASP A N 1
ATOM 872 C CA . ASP A 1 117 ? -9.726 -4.938 6.764 1.00 97.81 117 ASP A CA 1
ATOM 873 C C . ASP A 1 117 ? -8.684 -4.886 5.637 1.00 97.81 117 ASP A C 1
ATOM 875 O O . ASP A 1 117 ? -7.853 -5.785 5.515 1.00 97.81 117 ASP A O 1
ATOM 879 N N . LEU A 1 118 ? -8.643 -3.788 4.876 1.00 97.88 118 LEU A N 1
ATOM 880 C CA . LEU A 1 118 ? -7.632 -3.558 3.841 1.00 97.88 118 LEU A CA 1
ATOM 881 C C . LEU A 1 118 ? -6.207 -3.635 4.423 1.00 97.88 118 LEU A C 1
ATOM 883 O O . LEU A 1 118 ? -5.352 -4.331 3.872 1.00 97.88 118 LEU A O 1
ATOM 887 N N . GLU A 1 119 ? -5.951 -2.976 5.556 1.00 97.56 119 GLU A N 1
ATOM 888 C CA . GLU A 1 119 ? -4.666 -3.012 6.259 1.00 97.56 119 GLU A CA 1
ATOM 889 C C . GLU A 1 119 ? -4.295 -4.440 6.679 1.00 97.56 119 GLU A C 1
ATOM 891 O O . GLU A 1 119 ? -3.180 -4.898 6.416 1.00 97.56 119 GLU A O 1
ATOM 896 N N . ALA A 1 120 ? -5.234 -5.188 7.264 1.00 97.38 120 ALA A N 1
ATOM 897 C CA . ALA A 1 120 ? -5.007 -6.576 7.653 1.00 97.38 120 ALA A CA 1
ATOM 898 C C . ALA A 1 120 ? -4.664 -7.465 6.443 1.00 97.38 120 ALA A C 1
ATOM 900 O O . ALA A 1 120 ? -3.748 -8.295 6.515 1.00 97.38 120 ALA A O 1
ATOM 901 N N . LYS A 1 121 ? -5.356 -7.277 5.311 1.00 97.81 121 LYS A N 1
ATOM 902 C CA . LYS A 1 121 ? -5.098 -8.005 4.058 1.00 97.81 121 LYS A CA 1
ATOM 903 C C . LYS A 1 121 ? -3.748 -7.639 3.452 1.00 97.81 121 LYS A C 1
ATOM 905 O O . LYS A 1 121 ? -3.028 -8.536 3.014 1.00 97.81 121 LYS A O 1
ATOM 910 N N . TRP A 1 122 ? -3.360 -6.368 3.491 1.00 97.38 122 TRP A N 1
ATOM 911 C CA . TRP A 1 122 ? -2.036 -5.916 3.065 1.00 97.38 122 TRP A CA 1
ATOM 912 C C . TRP A 1 122 ? -0.919 -6.532 3.920 1.00 97.38 122 TRP A C 1
ATOM 914 O O . TRP A 1 122 ? 0.026 -7.115 3.382 1.00 97.38 122 TRP A O 1
ATOM 924 N N . ILE A 1 123 ? -1.047 -6.499 5.250 1.00 96.25 123 ILE A N 1
ATOM 925 C CA .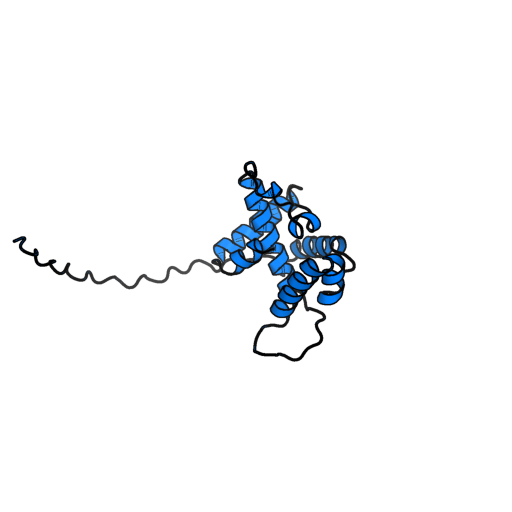 ILE A 1 123 ? -0.075 -7.113 6.170 1.00 96.25 123 ILE A CA 1
ATOM 926 C C . ILE A 1 123 ? 0.016 -8.630 5.941 1.00 96.25 123 ILE A C 1
ATOM 928 O O . ILE A 1 123 ? 1.105 -9.210 6.002 1.00 96.25 123 ILE A O 1
ATOM 932 N N . ALA A 1 124 ? -1.106 -9.294 5.657 1.00 96.62 124 ALA A N 1
ATOM 933 C CA . ALA A 1 124 ? -1.113 -10.705 5.283 1.00 96.62 124 ALA A CA 1
ATOM 934 C C . ALA A 1 124 ? -0.409 -10.940 3.935 1.00 96.62 124 ALA A C 1
ATOM 936 O O . ALA A 1 124 ? 0.415 -11.851 3.829 1.00 96.62 124 ALA A O 1
ATOM 937 N N . TRP A 1 125 ? -0.657 -10.093 2.934 1.00 96.38 125 TRP A N 1
ATOM 938 C CA . TRP A 1 125 ? -0.010 -10.161 1.622 1.00 96.38 125 TRP A CA 1
ATOM 939 C C . TRP A 1 125 ? 1.508 -9.991 1.708 1.00 96.38 125 TRP A C 1
ATOM 941 O O . TRP A 1 125 ? 2.233 -10.727 1.038 1.00 96.38 125 TRP A O 1
ATOM 951 N N . LEU A 1 126 ? 2.010 -9.134 2.604 1.00 95.25 126 LEU A N 1
ATOM 952 C CA . LEU A 1 126 ? 3.447 -9.009 2.873 1.00 95.25 126 LEU A CA 1
ATOM 953 C C . LEU A 1 126 ? 4.092 -10.334 3.311 1.00 95.25 126 LEU A C 1
ATOM 955 O O . LEU A 1 126 ? 5.300 -10.502 3.184 1.00 95.25 126 LEU A O 1
ATOM 959 N N . LYS A 1 127 ? 3.345 -11.321 3.804 1.00 93.44 127 LYS A N 1
ATOM 960 C CA . LYS A 1 127 ? 3.917 -12.633 4.157 1.00 93.44 127 LYS A CA 1
ATOM 961 C C . LYS A 1 127 ? 4.092 -13.550 2.942 1.00 93.44 127 LYS A C 1
ATOM 963 O O . LYS A 1 127 ? 4.790 -14.556 3.041 1.00 93.44 127 LYS A O 1
ATOM 968 N N . THR A 1 128 ? 3.502 -13.205 1.798 1.00 93.75 128 THR A N 1
ATOM 969 C CA . THR A 1 128 ? 3.529 -14.020 0.578 1.00 93.75 128 THR A CA 1
ATOM 970 C C . THR A 1 128 ? 4.793 -13.770 -0.257 1.00 93.75 128 THR A C 1
ATOM 972 O O . THR A 1 128 ? 5.321 -12.651 -0.249 1.00 93.75 128 THR A O 1
ATOM 975 N N . PRO A 1 129 ? 5.280 -14.767 -1.024 1.00 89.25 129 PRO A N 1
ATOM 976 C CA . PRO A 1 129 ? 6.423 -14.586 -1.922 1.00 89.25 129 PRO A CA 1
ATOM 977 C C . PRO A 1 129 ? 6.194 -13.511 -2.991 1.00 89.25 129 PRO A C 1
ATOM 979 O O . PRO A 1 129 ? 7.083 -12.699 -3.220 1.00 89.25 129 PRO A 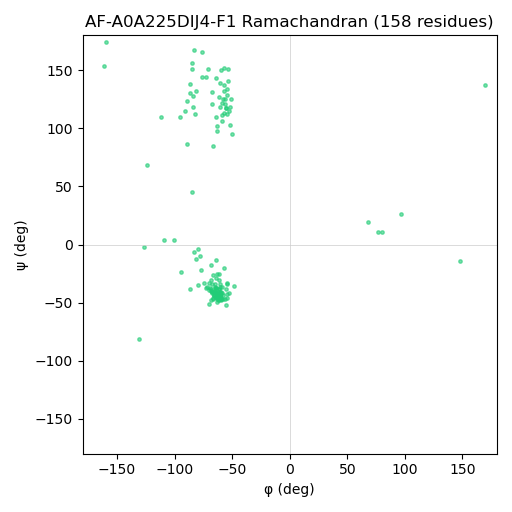O 1
ATOM 982 N N . GLY A 1 130 ? 4.990 -13.448 -3.576 1.00 87.00 130 GLY A N 1
ATOM 983 C CA . GLY A 1 130 ? 4.649 -12.499 -4.646 1.00 87.00 130 GLY A CA 1
ATOM 984 C C . GLY A 1 130 ? 4.689 -11.025 -4.232 1.00 87.00 130 GLY A C 1
ATOM 985 O O . GLY A 1 130 ? 4.710 -10.144 -5.083 1.00 87.00 130 GLY A O 1
ATOM 986 N N . SER A 1 131 ? 4.747 -10.738 -2.929 1.00 91.44 131 SER A N 1
ATOM 987 C CA . SER A 1 131 ? 4.924 -9.369 -2.443 1.00 91.44 131 SER A CA 1
ATOM 988 C C . SER A 1 131 ? 6.361 -8.853 -2.563 1.00 91.44 131 SER A C 1
ATOM 990 O O . SER A 1 131 ? 6.571 -7.639 -2.581 1.00 91.44 131 SER A O 1
ATOM 992 N N . ARG A 1 132 ? 7.358 -9.742 -2.640 1.00 92.38 132 ARG A N 1
ATOM 993 C CA . ARG A 1 132 ? 8.780 -9.380 -2.578 1.00 92.38 132 ARG A CA 1
ATOM 994 C C . ARG A 1 132 ? 9.280 -8.901 -3.930 1.00 92.38 132 ARG A C 1
ATOM 996 O O . ARG A 1 132 ? 9.089 -9.579 -4.934 1.00 92.38 132 ARG A O 1
ATOM 1003 N N . LEU A 1 133 ? 9.975 -7.770 -3.931 1.00 88.31 133 LEU A N 1
ATOM 1004 C CA . LEU A 1 133 ? 10.755 -7.350 -5.089 1.00 88.31 133 LEU A CA 1
ATOM 1005 C C . LEU A 1 133 ? 12.138 -7.977 -5.006 1.00 88.31 133 LEU A C 1
ATOM 1007 O O . LEU A 1 133 ? 12.797 -7.921 -3.969 1.00 88.31 133 LEU A O 1
ATOM 1011 N N . THR A 1 134 ? 12.559 -8.588 -6.104 1.00 81.38 134 THR A N 1
ATOM 1012 C CA . THR A 1 134 ? 13.941 -9.017 -6.297 1.00 81.38 134 THR A CA 1
ATOM 1013 C C . THR A 1 134 ? 14.486 -8.131 -7.404 1.00 81.38 134 THR A C 1
ATOM 1015 O O . THR A 1 134 ? 13.999 -8.257 -8.526 1.00 81.38 134 THR A O 1
ATOM 1018 N N . PRO A 1 135 ? 15.401 -7.194 -7.104 1.00 75.94 135 PRO A N 1
ATOM 1019 C CA . PRO A 1 135 ? 15.972 -6.356 -8.146 1.00 75.94 135 PRO A CA 1
ATOM 1020 C C . PRO A 1 135 ? 16.684 -7.261 -9.151 1.00 75.94 135 PRO A C 1
ATOM 1022 O O . PRO A 1 135 ? 17.338 -8.232 -8.746 1.00 75.94 135 PRO A O 1
ATOM 1025 N N . ALA A 1 136 ? 16.550 -6.970 -10.447 1.00 68.81 136 ALA A N 1
ATOM 1026 C CA . ALA A 1 136 ? 17.327 -7.680 -11.449 1.00 68.81 136 ALA A CA 1
ATOM 1027 C C . ALA A 1 136 ? 18.826 -7.602 -11.091 1.00 68.81 136 ALA A C 1
ATOM 1029 O O . ALA A 1 136 ? 19.292 -6.560 -10.610 1.00 68.81 136 ALA A O 1
ATOM 1030 N N . PRO A 1 137 ? 19.599 -8.688 -11.279 1.00 67.94 137 PRO A N 1
ATOM 1031 C CA . PRO A 1 137 ? 21.039 -8.630 -11.077 1.00 67.94 137 PRO A CA 1
ATOM 1032 C C . PRO A 1 137 ? 21.613 -7.504 -11.938 1.00 67.94 137 PRO A C 1
ATOM 1034 O O . PRO A 1 137 ? 21.253 -7.370 -13.108 1.00 67.94 137 PRO A O 1
ATOM 1037 N N . TYR A 1 138 ? 22.483 -6.682 -11.351 1.00 62.72 138 TYR A N 1
ATOM 1038 C CA . TYR A 1 138 ? 23.142 -5.604 -12.078 1.00 62.72 138 TYR A CA 1
ATOM 1039 C C . TYR A 1 138 ? 23.901 -6.192 -13.271 1.00 62.72 138 TYR A C 1
ATOM 1041 O O . TYR A 1 138 ? 24.867 -6.935 -13.097 1.00 62.72 138 TYR A O 1
ATOM 1049 N N . VAL A 1 139 ? 23.450 -5.866 -14.480 1.00 61.53 139 VAL A N 1
ATOM 1050 C CA . VAL A 1 139 ? 24.205 -6.112 -15.705 1.00 61.53 139 VAL A CA 1
ATOM 1051 C C . VAL A 1 139 ? 24.945 -4.820 -16.003 1.00 61.53 139 VAL A C 1
ATOM 1053 O O . VAL A 1 139 ? 24.327 -3.814 -16.352 1.00 61.53 139 VAL A O 1
ATOM 1056 N N . GLU A 1 140 ? 26.265 -4.829 -15.835 1.00 57.66 140 GLU A N 1
ATOM 1057 C CA . GLU A 1 140 ? 27.102 -3.723 -16.286 1.00 57.66 140 GLU A CA 1
ATOM 1058 C C . GLU A 1 140 ? 26.972 -3.637 -17.808 1.00 57.66 140 GLU A C 1
ATOM 1060 O O . GLU A 1 140 ? 27.520 -4.457 -18.544 1.00 57.66 140 GLU A O 1
ATOM 1065 N N . VAL A 1 141 ? 26.180 -2.683 -18.298 1.00 60.69 141 VAL A N 1
ATOM 1066 C CA . VAL A 1 141 ? 26.136 -2.394 -19.731 1.00 60.69 141 VAL A CA 1
ATOM 1067 C C . VAL A 1 141 ? 27.504 -1.809 -20.074 1.00 60.69 141 VAL A C 1
ATOM 1069 O O . VAL A 1 141 ? 27.861 -0.786 -19.477 1.00 60.69 141 VAL A O 1
ATOM 1072 N N . PRO A 1 142 ? 28.285 -2.411 -20.993 1.00 66.56 142 PRO A N 1
ATOM 1073 C CA . PRO A 1 142 ? 29.560 -1.843 -21.396 1.00 66.56 142 PRO A CA 1
ATOM 1074 C C . PRO A 1 142 ? 29.312 -0.411 -21.849 1.00 66.56 142 PRO A C 1
ATOM 1076 O O . PRO A 1 142 ? 28.620 -0.178 -22.843 1.00 66.56 142 PRO A O 1
ATOM 1079 N N . ARG A 1 143 ? 29.823 0.563 -21.088 1.00 64.88 143 ARG A N 1
ATOM 1080 C CA . ARG A 1 143 ? 29.760 1.966 -21.488 1.00 64.88 143 ARG A CA 1
ATOM 1081 C C . ARG A 1 143 ? 30.422 2.038 -22.866 1.00 64.88 143 ARG A C 1
ATOM 1083 O O . ARG A 1 143 ? 31.591 1.652 -22.956 1.00 64.88 143 ARG A O 1
ATOM 1090 N N . PRO A 1 144 ? 29.731 2.500 -23.927 1.00 68.69 144 PRO A N 1
ATOM 1091 C CA . PRO A 1 144 ? 30.389 2.755 -25.197 1.00 68.69 144 PRO A CA 1
ATOM 1092 C C . PRO A 1 144 ? 31.596 3.632 -24.900 1.00 68.69 144 PRO A C 1
ATOM 1094 O O . PRO A 1 144 ? 31.450 4.651 -24.216 1.00 68.69 144 PRO A O 1
ATOM 1097 N N . ALA A 1 145 ? 32.788 3.201 -25.317 1.00 68.69 145 ALA A N 1
ATOM 1098 C CA . ALA A 1 145 ? 33.982 4.004 -25.133 1.00 68.69 145 ALA A CA 1
ATOM 1099 C C . ALA A 1 145 ? 33.680 5.386 -25.715 1.00 68.69 145 ALA A C 1
ATOM 1101 O O . ALA A 1 145 ? 33.415 5.514 -26.911 1.00 68.69 145 ALA A O 1
ATOM 1102 N N . LEU A 1 146 ? 33.653 6.409 -24.859 1.00 61.53 146 LEU A N 1
ATOM 1103 C CA . LEU A 1 146 ? 33.659 7.782 -25.327 1.00 61.53 146 LEU A CA 1
ATOM 1104 C C . LEU A 1 146 ? 34.997 7.922 -26.044 1.00 61.53 146 LEU A C 1
ATOM 1106 O O . LEU A 1 146 ? 36.028 8.073 -25.391 1.00 61.53 146 LEU A O 1
ATOM 1110 N N . THR A 1 147 ? 35.007 7.799 -27.371 1.00 64.25 147 THR A N 1
ATOM 1111 C CA . THR A 1 147 ? 36.139 8.271 -28.164 1.00 64.25 147 THR A CA 1
ATOM 1112 C C . THR A 1 147 ? 36.361 9.712 -27.729 1.00 64.25 147 THR A C 1
ATOM 1114 O O . THR A 1 147 ? 35.415 10.500 -27.844 1.00 64.25 147 THR A O 1
ATOM 1117 N N . PRO A 1 148 ? 37.533 10.062 -27.168 1.00 62.66 148 PRO A N 1
ATOM 1118 C CA . PRO A 1 148 ? 37.801 11.434 -26.793 1.00 62.66 148 PRO A CA 1
ATOM 1119 C C . PRO A 1 148 ? 37.675 12.273 -28.061 1.00 62.66 148 PRO A C 1
ATOM 1121 O O . PRO A 1 148 ? 38.509 12.193 -28.960 1.00 62.66 148 PRO A O 1
ATOM 1124 N N . GLN A 1 149 ? 36.584 13.034 -28.154 1.00 63.81 149 GLN A N 1
ATOM 1125 C CA . GLN A 1 149 ? 36.486 14.113 -29.119 1.00 63.81 149 GLN A CA 1
ATOM 1126 C C . GLN A 1 149 ? 37.661 15.042 -28.789 1.00 63.81 149 GLN A C 1
ATOM 1128 O O . GLN A 1 149 ? 37.802 15.421 -27.619 1.00 63.81 149 GLN A O 1
ATOM 1133 N N . PRO A 1 150 ? 38.542 15.375 -29.747 1.00 65.50 150 PRO A N 1
ATOM 1134 C CA . PRO A 1 150 ? 39.550 16.388 -29.495 1.00 65.50 150 PRO A CA 1
ATOM 1135 C C . PRO A 1 150 ? 38.822 17.644 -29.017 1.00 65.50 150 PRO A C 1
ATOM 11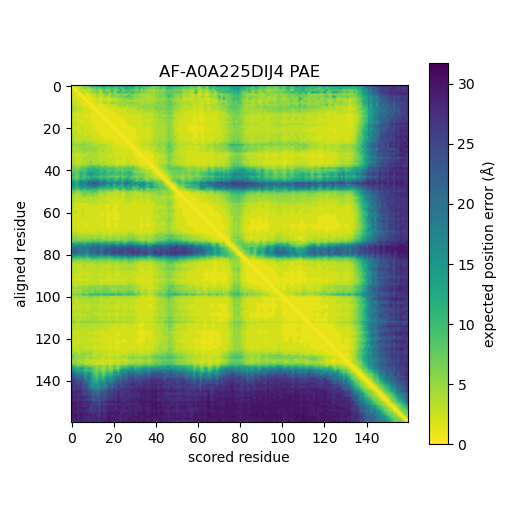37 O O . PRO A 1 150 ? 37.847 18.067 -29.639 1.00 65.50 150 PRO A O 1
ATOM 1140 N N . LEU A 1 151 ? 39.260 18.198 -27.883 1.00 61.12 151 LEU A N 1
ATOM 1141 C CA . LEU A 1 151 ? 38.778 19.480 -27.378 1.00 61.12 151 LEU A CA 1
ATOM 1142 C C . LEU A 1 151 ? 38.910 20.495 -28.515 1.00 61.12 151 LEU A C 1
ATOM 1144 O O . LEU A 1 151 ? 40.015 20.940 -28.831 1.00 61.12 151 LEU A O 1
ATOM 1148 N N . GLY A 1 152 ? 37.790 20.821 -29.162 1.00 57.69 152 GLY A N 1
ATOM 1149 C CA . GLY A 1 152 ? 37.735 21.929 -30.097 1.00 57.69 152 GLY A CA 1
ATOM 1150 C C . GLY A 1 152 ? 38.211 23.159 -29.341 1.00 57.69 152 GLY A C 1
ATOM 1151 O O . GLY A 1 152 ? 37.623 23.519 -28.321 1.00 57.69 152 GLY A O 1
ATOM 1152 N N . ARG A 1 153 ? 39.324 23.758 -29.779 1.00 59.16 153 ARG A N 1
ATOM 1153 C CA . ARG A 1 153 ? 39.782 25.035 -29.231 1.00 59.16 153 ARG A CA 1
ATOM 1154 C C . ARG A 1 153 ? 38.630 26.019 -29.381 1.00 59.16 153 ARG A C 1
ATOM 1156 O O . ARG A 1 153 ? 38.226 26.308 -30.504 1.00 59.16 153 ARG A O 1
ATOM 1163 N N . ILE A 1 154 ? 38.116 26.519 -28.264 1.00 59.19 154 ILE A N 1
ATOM 1164 C CA . ILE A 1 154 ? 37.262 27.702 -28.270 1.00 59.19 154 ILE A CA 1
ATOM 1165 C C . ILE A 1 154 ? 38.137 28.824 -28.852 1.00 59.19 154 ILE A C 1
ATOM 1167 O O . ILE A 1 154 ? 39.205 29.084 -28.286 1.00 59.19 154 ILE A O 1
ATOM 1171 N N . PRO A 1 155 ? 37.782 29.435 -29.997 1.00 54.75 155 PRO A N 1
ATOM 1172 C CA . PRO A 1 155 ? 38.498 30.609 -30.466 1.00 54.75 155 PRO A CA 1
ATOM 1173 C C . PRO A 1 155 ? 38.332 31.702 -29.410 1.00 54.75 155 PRO A C 1
ATOM 1175 O O . PRO A 1 155 ? 37.215 31.985 -28.977 1.00 54.75 155 PRO A O 1
ATOM 1178 N N . ALA A 1 156 ? 39.451 32.266 -28.956 1.00 55.31 156 ALA A N 1
ATOM 1179 C CA . ALA A 1 156 ? 39.432 33.430 -28.089 1.00 55.31 156 ALA A CA 1
ATOM 1180 C C . ALA A 1 156 ? 38.699 34.546 -28.838 1.00 55.31 156 ALA A C 1
ATOM 1182 O O . ALA A 1 156 ? 39.178 35.023 -29.864 1.00 55.31 156 ALA A O 1
ATOM 1183 N N . THR A 1 157 ? 37.512 34.912 -28.365 1.00 57.88 157 THR A N 1
ATOM 1184 C CA . THR A 1 157 ? 36.876 36.163 -28.761 1.00 57.88 157 THR A CA 1
ATOM 1185 C C . THR A 1 157 ? 37.772 37.287 -28.267 1.00 57.88 157 THR A C 1
ATOM 1187 O O . THR A 1 157 ? 37.933 37.474 -27.060 1.00 57.88 157 THR A O 1
ATOM 1190 N N . GLU A 1 158 ? 38.405 37.953 -29.225 1.00 47.31 158 GLU A N 1
ATOM 1191 C CA . GLU A 1 158 ? 39.127 39.204 -29.056 1.00 47.31 158 GLU A CA 1
ATOM 1192 C C . GLU A 1 158 ? 38.158 40.224 -28.445 1.00 47.31 158 GLU A C 1
ATOM 1194 O O . GLU A 1 158 ? 37.028 40.387 -28.909 1.00 47.31 158 GLU A O 1
ATOM 1199 N N . VAL A 1 159 ? 38.569 40.795 -27.317 1.00 51.00 159 VAL A N 1
ATOM 1200 C CA . VAL A 1 159 ? 37.865 41.881 -26.642 1.00 51.00 159 VAL A CA 1
ATOM 1201 C C . VAL A 1 159 ? 38.324 43.163 -27.324 1.00 51.00 159 VAL A C 1
ATOM 1203 O O . VAL A 1 159 ? 39.514 43.463 -27.259 1.00 51.00 159 VAL A O 1
ATOM 1206 N N . ASP A 1 160 ? 37.390 43.882 -27.938 1.00 47.94 160 ASP A N 1
ATOM 1207 C CA . ASP A 1 160 ? 37.503 45.310 -28.261 1.00 47.94 160 ASP A CA 1
ATOM 1208 C C . ASP A 1 160 ? 36.365 46.057 -27.550 1.00 47.94 160 ASP A C 1
ATOM 1210 O O . ASP A 1 160 ? 35.210 45.562 -27.600 1.00 47.94 160 ASP A O 1
#

Nearest PDB structures (foldseek):
  7xo5-assembly1_D  TM=3.967E-01  e=1.324E+00  Mus musculus
  6o7v-assembly1_D  TM=2.720E-01  e=4.650E+00  Saccharomyces cerevisiae S288C

Radius of gyration: 21.97 Å; Cα contacts (8 Å, |Δi|>4): 157; chains: 1; bounding box: 58×60×46 Å

Sequence (160 aa):
MTFGMSVLAETELIQAEHDRLCRLFVKQGKAVRLSVLLTPDPGLFEKGSTDELMSGVVAQSHSIVRFLLAQTPHLSGSDNGGISPSDRGLLAFLAGGKNTSWDTAAKEVYGFTSVDDLEAKWIAWLKTPGSRLTPAPYVEVPRPALTPQPLGRIPATEVD

Solvent-accessible surface area (backbone atoms only — not comparable to full-atom values): 9457 Å² total; per-residue (Å²): 80,73,59,8,59,56,43,70,77,46,54,56,60,59,42,26,48,28,50,52,50,29,53,48,30,52,74,71,70,64,52,77,57,59,71,48,54,75,58,60,56,75,70,67,75,35,100,77,60,46,73,67,56,52,52,49,52,37,14,40,23,28,48,52,49,53,51,53,49,73,40,77,42,63,69,89,72,79,86,80,79,86,67,51,66,28,58,53,30,51,53,49,30,57,51,34,30,75,76,75,33,50,36,57,19,33,28,59,29,61,66,28,87,25,53,68,51,44,45,53,51,48,61,55,44,65,74,39,75,90,61,61,65,75,51,76,80,88,72,84,71,79,72,74,79,76,72,79,70,75,81,75,77,76,77,80,78,80,85,130

Organism: NCBI:txid1908690

Foldseek 3Di:
DVLLVVQVVDALVSLQVLLVLLVVCVVVVNADQVLCLLVPDPCCPPDPNDPSNVSNSSSNSNLLLVVQLPAQWPDDDDPPDPDDSSNVLSVQLNVCCVPPRNQVSCCRTHNQNGSVSSRVVSVVVSVDPVSHRDRDPDDPDPDPPPPPDPPDPPPPDDDD

Secondary structure (DSSP, 8-state):
-HHHHHHHTS-HHHHHHHHHHHHHHHHTT-PPPHHHHHS--GGGGSTT--HHHHHHHHHHHHHHHHHHHTS---------SS--HHHHHHHHHHHHHHHT-HHHHHHHHH--SSHHHHHHHHHHHTTSGGG---PPP--------------PPPP-----

pLDDT: mean 83.57, std 13.82, range [47.31, 97.88]